Protein AF-A0A1M5U8W3-F1 (afdb_monomer)

Structure (mmCIF, N/CA/C/O backbone):
data_AF-A0A1M5U8W3-F1
#
_entry.id   AF-A0A1M5U8W3-F1
#
loop_
_atom_site.group_PDB
_atom_site.id
_atom_site.type_symbol
_atom_site.label_atom_id
_atom_site.label_alt_id
_atom_site.label_comp_id
_atom_site.label_asym_id
_atom_site.label_entity_id
_atom_site.label_seq_id
_atom_site.pdbx_PDB_ins_code
_atom_site.Cartn_x
_atom_site.Cartn_y
_atom_site.Cartn_z
_atom_site.occupancy
_atom_site.B_iso_or_equiv
_atom_site.auth_seq_id
_atom_site.auth_comp_id
_atom_site.auth_asym_id
_atom_site.auth_atom_id
_atom_site.pdbx_PDB_model_num
ATOM 1 N N . MET A 1 1 ? -16.598 16.254 15.639 1.00 53.97 1 MET A N 1
ATOM 2 C CA . MET A 1 1 ? -17.289 15.218 16.440 1.00 53.97 1 MET A CA 1
ATOM 3 C C . MET A 1 1 ? -18.151 14.390 15.490 1.00 53.97 1 MET A C 1
ATOM 5 O O . MET A 1 1 ? -18.946 14.985 14.773 1.00 53.97 1 MET A O 1
ATOM 9 N N . ARG A 1 2 ? -17.931 13.072 15.368 1.00 67.44 2 ARG A N 1
ATOM 10 C CA . ARG A 1 2 ? -18.708 12.193 14.465 1.00 67.44 2 ARG A CA 1
ATOM 11 C C . ARG A 1 2 ? -19.734 11.399 15.278 1.00 67.44 2 ARG A C 1
ATOM 13 O O . ARG A 1 2 ? -19.365 10.734 16.239 1.00 67.44 2 ARG A O 1
ATOM 20 N N . TYR A 1 3 ? -21.004 11.487 14.891 1.00 76.38 3 TYR A N 1
ATOM 21 C CA . TYR A 1 3 ? -22.126 10.865 15.601 1.00 76.38 3 TYR A CA 1
ATOM 22 C C . TYR A 1 3 ? -22.211 9.341 15.372 1.00 76.38 3 TYR A C 1
ATOM 24 O O . TYR A 1 3 ? -21.777 8.867 14.314 1.00 76.38 3 TYR A O 1
ATOM 32 N N . PRO A 1 4 ? -22.761 8.565 16.334 1.00 77.38 4 PRO A N 1
ATOM 33 C CA . PRO A 1 4 ? -23.099 7.153 16.141 1.00 77.38 4 PRO A CA 1
ATOM 34 C C . PRO A 1 4 ? -24.079 6.987 14.964 1.00 77.38 4 PRO A C 1
ATOM 36 O O . PRO A 1 4 ? -24.961 7.820 14.779 1.00 77.38 4 PRO A O 1
ATOM 39 N N . LYS A 1 5 ? -23.914 5.939 14.141 1.00 80.44 5 LYS A N 1
ATOM 40 C CA . LYS A 1 5 ? -24.724 5.740 12.918 1.00 80.44 5 LYS A CA 1
ATOM 41 C C . LYS A 1 5 ? -25.376 4.364 12.837 1.00 80.44 5 LYS A C 1
ATOM 43 O O . LYS A 1 5 ? -26.337 4.202 12.099 1.00 80.44 5 LYS A O 1
ATOM 48 N N . THR A 1 6 ? -24.853 3.372 13.554 1.00 82.50 6 THR A N 1
ATOM 49 C CA . THR A 1 6 ? -25.438 2.025 13.620 1.00 82.50 6 THR A CA 1
ATOM 50 C C . THR A 1 6 ? -26.192 1.835 14.932 1.00 82.50 6 THR A C 1
ATOM 52 O O . THR A 1 6 ? -25.829 2.437 15.941 1.00 82.50 6 THR A O 1
ATOM 55 N N . ALA A 1 7 ? -27.208 0.967 14.939 1.00 82.25 7 ALA A N 1
ATOM 56 C CA . ALA A 1 7 ? -28.013 0.687 16.133 1.00 82.25 7 ALA A CA 1
ATOM 57 C C . ALA A 1 7 ? -27.154 0.265 17.338 1.00 82.25 7 ALA A C 1
ATOM 59 O O . ALA A 1 7 ? -27.363 0.754 18.444 1.00 82.25 7 ALA A O 1
ATOM 60 N N . LYS A 1 8 ? -26.122 -0.558 17.100 1.00 81.88 8 LYS A N 1
ATOM 61 C CA . LYS A 1 8 ? -25.162 -0.974 18.130 1.00 81.88 8 LYS A CA 1
ATOM 62 C C . LYS A 1 8 ? -24.407 0.214 18.735 1.00 81.88 8 LYS A C 1
ATOM 64 O O . LYS A 1 8 ? -24.326 0.330 19.946 1.00 81.88 8 LYS A O 1
ATOM 69 N N . GLU A 1 9 ? -23.899 1.123 17.906 1.00 80.25 9 GLU A N 1
ATOM 70 C CA . GLU A 1 9 ? -23.171 2.307 18.386 1.00 80.25 9 GLU A CA 1
ATOM 71 C C . GLU A 1 9 ? -24.071 3.315 19.093 1.00 80.25 9 GLU A C 1
ATOM 73 O O . GLU A 1 9 ? -23.616 4.007 19.997 1.00 80.25 9 GLU A O 1
ATOM 78 N N . ILE A 1 10 ? -25.328 3.432 18.659 1.00 84.44 10 ILE A N 1
ATOM 79 C CA . ILE A 1 10 ? -26.322 4.269 19.331 1.00 84.44 10 ILE A CA 1
ATOM 80 C C . ILE A 1 10 ? -26.594 3.695 20.724 1.00 84.44 10 ILE A C 1
ATOM 82 O O . ILE A 1 10 ? -26.553 4.446 21.694 1.00 84.44 10 ILE A O 1
ATOM 86 N N . MET A 1 11 ? -26.781 2.375 20.837 1.00 84.62 11 MET A N 1
ATOM 87 C CA . MET A 1 11 ? -26.940 1.691 22.123 1.00 84.62 11 MET A CA 1
ATOM 88 C C . MET A 1 11 ? -25.702 1.836 23.018 1.00 84.62 11 MET A C 1
ATOM 90 O O . MET A 1 11 ? -25.841 2.247 24.164 1.00 84.62 11 MET A O 1
ATOM 94 N N . ASP A 1 12 ? -24.494 1.574 22.510 1.00 82.19 12 ASP A N 1
ATOM 95 C CA . ASP A 1 12 ? -23.244 1.730 23.274 1.00 82.19 12 ASP A CA 1
ATOM 96 C C . ASP A 1 12 ? -23.048 3.177 23.771 1.00 82.19 12 ASP A C 1
ATOM 98 O O . ASP A 1 12 ? -22.602 3.405 24.899 1.00 82.19 12 ASP A O 1
ATOM 102 N N . PHE A 1 13 ? -23.416 4.171 22.957 1.00 84.94 13 PHE A N 1
ATOM 103 C CA . PHE A 1 13 ? -23.359 5.577 23.350 1.00 84.94 13 PHE A CA 1
ATOM 104 C C . PHE A 1 13 ? -24.408 5.921 24.416 1.00 84.94 13 PHE A C 1
ATOM 106 O O . PHE A 1 13 ? -24.079 6.588 25.393 1.00 84.94 13 PHE A O 1
ATOM 113 N N . GLN A 1 14 ? -25.645 5.437 24.268 1.00 84.31 14 GLN A N 1
ATOM 114 C CA . GLN A 1 14 ? -26.728 5.659 25.233 1.00 84.31 14 GLN A CA 1
ATOM 115 C C . GLN A 1 14 ? -26.471 4.973 26.581 1.00 84.31 14 GLN A C 1
ATOM 117 O O . GLN A 1 14 ? -26.782 5.543 27.622 1.00 84.31 14 GLN A O 1
ATOM 122 N N . LEU A 1 15 ? -25.898 3.768 26.570 1.00 85.06 15 LEU A N 1
ATOM 123 C CA . LEU A 1 15 ? -25.686 2.955 27.771 1.00 85.06 15 LEU A CA 1
ATOM 124 C C . LEU A 1 15 ? -24.383 3.288 28.501 1.00 85.06 15 LEU A C 1
ATOM 126 O O . LEU A 1 15 ? -24.309 3.168 29.722 1.00 85.06 15 LEU A O 1
ATOM 130 N N . HIS A 1 16 ? -23.336 3.671 27.767 1.00 83.19 16 HIS A N 1
ATOM 131 C CA . HIS A 1 16 ? -21.987 3.790 28.324 1.00 83.19 16 HIS A CA 1
ATOM 132 C C . HIS A 1 16 ? -21.306 5.132 28.035 1.00 83.19 16 HIS A C 1
ATOM 134 O O . HIS A 1 16 ? -20.160 5.322 28.443 1.00 83.19 16 HIS A O 1
ATOM 140 N N . GLY A 1 17 ? -21.949 6.049 27.301 1.00 80.69 17 GLY A N 1
ATOM 141 C CA . GLY A 1 17 ? -21.340 7.312 26.868 1.00 80.69 17 GLY A CA 1
ATOM 142 C C . GLY A 1 17 ? -20.146 7.127 25.923 1.00 80.69 17 GLY A C 1
ATOM 143 O O . GLY A 1 17 ? -19.378 8.062 25.697 1.00 80.69 17 GLY A O 1
ATOM 144 N N . ARG A 1 18 ? -19.941 5.916 25.383 1.00 78.38 18 ARG A N 1
ATOM 145 C CA . ARG A 1 18 ? -18.771 5.580 24.565 1.00 78.38 18 ARG A CA 1
ATOM 146 C C . ARG A 1 18 ? -19.011 5.960 23.113 1.00 78.38 18 ARG A C 1
ATOM 148 O O . ARG A 1 18 ? -19.972 5.519 22.490 1.00 78.38 18 ARG A O 1
ATOM 155 N N . LEU A 1 19 ? -18.102 6.758 22.562 1.00 78.56 19 LEU A N 1
ATOM 156 C CA . LEU A 1 19 ? -18.081 7.057 21.135 1.00 78.56 19 LEU A CA 1
ATOM 157 C C . LEU A 1 19 ? -17.391 5.925 20.352 1.00 78.56 19 LEU A C 1
ATOM 159 O O . LEU A 1 19 ? -16.496 5.267 20.890 1.00 78.56 19 LEU A O 1
ATOM 163 N N . PRO A 1 20 ? -17.771 5.708 19.078 1.00 75.00 20 PRO A N 1
ATOM 164 C CA . PRO A 1 20 ? -17.116 4.731 18.218 1.00 75.00 20 PRO A CA 1
ATOM 165 C C . PRO A 1 20 ? -15.616 5.009 18.134 1.00 75.00 20 PRO A C 1
ATOM 167 O O . PRO A 1 20 ? -15.203 6.144 17.881 1.00 75.00 20 PRO A O 1
ATOM 170 N N . LYS A 1 21 ? -14.799 3.967 18.300 1.00 77.62 21 LYS A N 1
ATOM 171 C CA . LYS A 1 21 ? -13.350 4.096 18.148 1.00 77.62 21 LYS A CA 1
ATOM 172 C C . LYS A 1 21 ? -13.026 4.156 16.660 1.00 77.62 21 LYS A C 1
ATOM 174 O O . LYS A 1 21 ? -13.319 3.216 15.920 1.00 77.62 21 LYS A O 1
ATOM 179 N N . GLU A 1 22 ? -12.423 5.255 16.227 1.00 78.31 22 GLU A N 1
ATOM 180 C CA . GLU A 1 22 ? -11.811 5.349 14.906 1.00 78.31 22 GLU A CA 1
ATOM 181 C C . GLU A 1 22 ? -10.329 4.988 15.026 1.00 78.31 22 GLU A C 1
ATOM 183 O O . GLU A 1 22 ? -9.645 5.373 15.975 1.00 78.31 22 GLU A O 1
ATOM 188 N N . SER A 1 23 ? -9.825 4.181 14.103 1.00 78.62 23 SER A N 1
ATOM 189 C CA . SER A 1 23 ? -8.406 3.836 14.033 1.00 78.62 23 SER A CA 1
ATOM 190 C C . SER A 1 23 ? -7.931 3.940 12.588 1.00 78.62 23 SER A C 1
ATOM 192 O O . SER A 1 23 ? -8.724 3.709 11.667 1.00 78.62 23 SER A O 1
ATOM 194 N N . PRO A 1 24 ? -6.668 4.335 12.361 1.00 77.12 24 PRO A N 1
ATOM 195 C CA . PRO A 1 24 ? -6.119 4.348 11.019 1.00 77.12 24 PRO A CA 1
ATOM 196 C C . PRO A 1 24 ? -6.152 2.936 10.434 1.00 77.12 24 PRO A C 1
ATOM 198 O O . PRO A 1 24 ? -6.008 1.936 11.139 1.00 77.12 24 PRO A O 1
ATOM 201 N N . THR A 1 25 ? -6.368 2.864 9.127 1.00 81.31 25 THR A N 1
ATOM 202 C CA . THR A 1 25 ? -6.302 1.616 8.369 1.00 81.31 25 THR A CA 1
ATOM 203 C C . THR A 1 25 ? -4.904 0.999 8.502 1.00 81.31 25 THR A C 1
ATOM 205 O O . THR A 1 25 ? -3.927 1.733 8.322 1.00 81.31 25 THR A O 1
ATOM 208 N N . PRO A 1 26 ? -4.782 -0.315 8.784 1.00 80.81 26 PRO A N 1
ATOM 209 C CA . PRO A 1 26 ? -3.487 -0.977 8.914 1.00 80.81 26 PRO A CA 1
ATOM 210 C C . PRO A 1 26 ? -2.608 -0.750 7.685 1.00 80.81 26 PRO A C 1
ATOM 212 O O . PRO A 1 26 ? -3.070 -0.867 6.545 1.00 80.81 26 PRO A O 1
ATOM 215 N N . GLU A 1 27 ? -1.347 -0.405 7.918 1.00 83.00 27 GLU A N 1
ATOM 216 C CA . GLU A 1 27 ? -0.386 -0.188 6.845 1.00 83.00 27 GLU A CA 1
ATOM 217 C C . GLU A 1 27 ? 0.073 -1.528 6.255 1.00 83.00 27 GLU A C 1
ATOM 219 O O . GLU A 1 27 ? 0.269 -2.508 6.973 1.00 83.00 27 GLU A O 1
ATOM 224 N N . THR A 1 28 ? 0.221 -1.578 4.930 1.00 89.31 28 THR A N 1
ATOM 225 C CA . THR A 1 28 ? 0.774 -2.735 4.214 1.00 89.31 28 THR A CA 1
ATOM 226 C C . THR A 1 28 ? 2.035 -2.305 3.465 1.00 89.31 28 THR A C 1
ATOM 228 O O . THR A 1 28 ? 2.116 -1.143 3.055 1.00 89.31 28 THR A O 1
ATOM 231 N N . PRO A 1 29 ? 3.006 -3.204 3.218 1.00 89.69 29 PRO A N 1
ATOM 232 C CA . PRO A 1 29 ? 4.224 -2.847 2.486 1.00 89.69 29 PRO A CA 1
ATOM 233 C C . PRO A 1 29 ? 3.933 -2.279 1.090 1.00 89.69 29 PRO A C 1
ATOM 235 O O . PRO A 1 29 ? 4.562 -1.314 0.659 1.00 89.69 29 PRO A O 1
ATOM 238 N N . LEU A 1 30 ? 2.925 -2.832 0.405 1.00 91.75 30 LEU A N 1
ATOM 239 C CA . LEU A 1 30 ? 2.461 -2.319 -0.883 1.00 91.75 30 LEU A CA 1
ATOM 240 C C . LEU A 1 30 ? 1.859 -0.915 -0.752 1.00 91.75 30 LEU A C 1
ATOM 242 O O . LEU A 1 30 ? 2.169 -0.039 -1.555 1.00 91.75 30 LEU A O 1
ATOM 246 N N . ARG A 1 31 ? 1.025 -0.672 0.267 1.00 91.62 31 ARG A N 1
ATOM 247 C CA . ARG A 1 31 ? 0.451 0.655 0.514 1.00 91.62 31 ARG A CA 1
ATOM 248 C C . ARG A 1 31 ? 1.537 1.685 0.804 1.00 91.62 31 ARG A C 1
ATOM 250 O O . ARG A 1 31 ? 1.453 2.781 0.260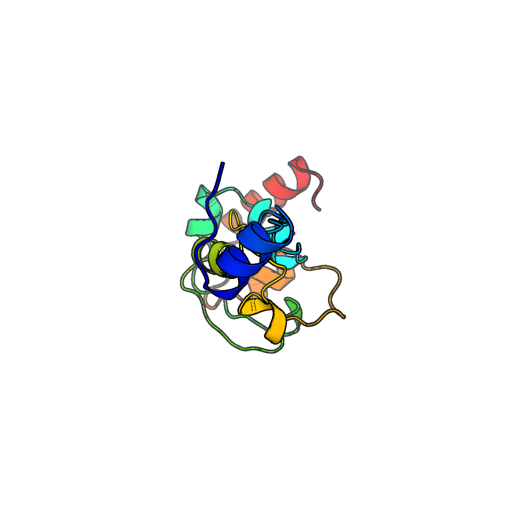 1.00 91.62 31 ARG A O 1
ATOM 257 N N . ALA A 1 32 ? 2.527 1.343 1.625 1.00 91.19 32 ALA A N 1
ATOM 258 C CA . ALA A 1 32 ? 3.641 2.228 1.948 1.00 91.19 32 ALA A CA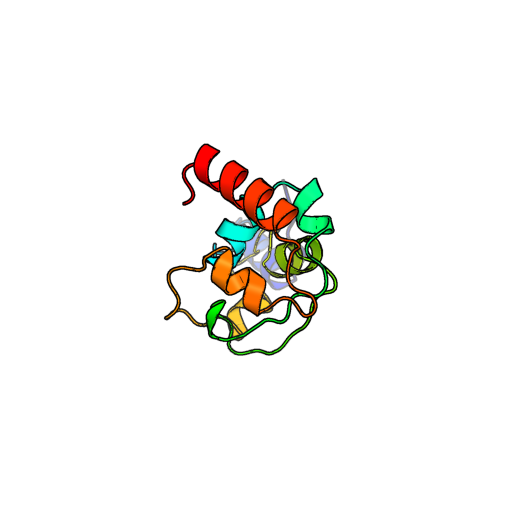 1
ATOM 259 C C . ALA A 1 32 ? 4.418 2.622 0.679 1.00 91.19 32 ALA A C 1
ATOM 261 O O . ALA A 1 32 ? 4.647 3.806 0.434 1.00 91.19 32 ALA A O 1
ATOM 262 N N . LEU A 1 33 ? 4.719 1.645 -0.188 1.00 91.81 33 LEU A N 1
ATOM 263 C CA . LEU A 1 33 ? 5.381 1.891 -1.472 1.00 91.81 33 LEU A CA 1
ATOM 264 C C . LEU A 1 33 ? 4.547 2.812 -2.373 1.00 91.81 33 LEU A C 1
ATOM 266 O O . LEU A 1 33 ? 5.057 3.806 -2.883 1.00 91.81 33 LEU A O 1
ATOM 270 N N . LEU A 1 34 ? 3.259 2.510 -2.558 1.00 92.00 34 LEU A N 1
ATOM 271 C CA . LEU A 1 34 ? 2.371 3.315 -3.403 1.00 92.00 34 LEU A CA 1
ATOM 272 C C . LEU A 1 34 ? 2.169 4.729 -2.838 1.00 92.00 34 LEU A C 1
ATOM 274 O O . LEU A 1 34 ? 2.081 5.686 -3.606 1.00 92.00 34 LEU A O 1
ATOM 278 N N . ALA A 1 35 ? 2.132 4.879 -1.511 1.00 91.12 35 ALA A N 1
ATOM 279 C CA . ALA A 1 35 ? 2.026 6.171 -0.843 1.00 91.12 35 ALA A CA 1
ATOM 280 C C . ALA A 1 35 ? 3.283 7.039 -1.035 1.00 91.12 35 ALA A C 1
ATOM 282 O O . ALA A 1 35 ? 3.145 8.252 -1.192 1.00 91.12 35 ALA A O 1
ATOM 283 N N . ALA A 1 36 ? 4.475 6.439 -1.093 1.00 91.19 36 ALA A N 1
ATOM 284 C CA . ALA A 1 36 ? 5.729 7.147 -1.368 1.00 91.19 36 ALA A CA 1
ATOM 285 C C . ALA A 1 36 ? 5.838 7.640 -2.829 1.00 91.19 36 ALA A C 1
ATOM 287 O O . ALA A 1 36 ? 6.456 8.666 -3.119 1.00 91.19 36 ALA A O 1
ATOM 288 N N . ILE A 1 37 ? 5.192 6.953 -3.777 1.00 90.88 37 ILE A N 1
ATOM 289 C CA . ILE A 1 37 ? 5.134 7.400 -5.177 1.00 90.88 37 ILE A CA 1
ATOM 290 C C . ILE A 1 37 ? 4.293 8.681 -5.268 1.00 90.88 37 ILE A C 1
ATOM 292 O O . ILE A 1 37 ? 3.205 8.763 -4.691 1.00 90.88 37 ILE A O 1
ATOM 296 N N . TYR A 1 38 ? 4.763 9.680 -6.021 1.00 88.69 38 TYR A N 1
ATOM 297 C CA . TYR A 1 38 ? 4.024 10.930 -6.200 1.00 88.69 38 T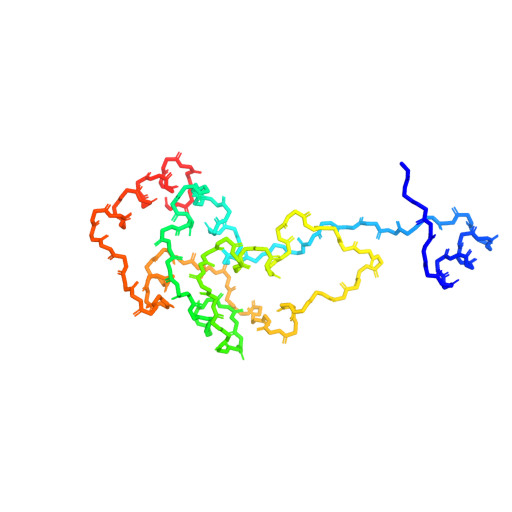YR A CA 1
ATOM 298 C C . TYR A 1 38 ? 2.673 10.701 -6.901 1.00 88.69 38 TYR A C 1
ATOM 300 O O . TYR A 1 38 ? 2.599 9.898 -7.833 1.00 88.69 38 TYR A O 1
ATOM 308 N N . PRO A 1 39 ? 1.609 11.454 -6.552 1.00 87.25 39 PRO A N 1
ATOM 309 C CA . PRO A 1 39 ? 0.277 11.277 -7.147 1.00 87.25 39 PRO A CA 1
ATOM 310 C C . PRO A 1 39 ? 0.256 11.332 -8.684 1.00 87.25 39 PRO A C 1
ATOM 312 O O . PRO A 1 39 ? -0.474 10.583 -9.336 1.00 87.25 39 PRO A O 1
ATOM 315 N N . ARG A 1 40 ? 1.102 12.191 -9.271 1.00 86.31 40 ARG A N 1
ATOM 316 C CA . ARG A 1 40 ? 1.266 12.305 -10.728 1.00 86.31 40 ARG A CA 1
ATOM 317 C C . ARG A 1 40 ? 1.769 11.002 -11.349 1.00 86.31 40 ARG A C 1
ATOM 319 O O . ARG A 1 40 ? 1.278 10.610 -12.403 1.00 86.31 40 ARG A O 1
ATOM 326 N N . ASP A 1 41 ? 2.716 10.337 -10.697 1.00 87.56 41 ASP A N 1
ATOM 327 C CA . ASP A 1 41 ? 3.312 9.103 -11.201 1.00 87.56 41 ASP A CA 1
ATOM 328 C C . ASP A 1 41 ? 2.420 7.892 -10.929 1.00 87.56 41 ASP A C 1
ATOM 330 O O . ASP A 1 41 ? 2.328 7.015 -11.781 1.00 87.56 41 ASP A O 1
ATOM 334 N N . ARG A 1 42 ? 1.649 7.880 -9.830 1.00 89.19 42 ARG A N 1
ATOM 335 C CA . ARG A 1 42 ? 0.640 6.830 -9.573 1.00 89.19 42 ARG A CA 1
ATOM 336 C C . ARG A 1 42 ? -0.363 6.694 -10.716 1.00 89.19 42 ARG A C 1
ATOM 338 O O . ARG A 1 42 ? -0.715 5.588 -11.103 1.00 89.19 42 ARG A O 1
ATOM 345 N N . SER A 1 43 ? -0.793 7.816 -11.288 1.00 85.06 43 SER A N 1
ATOM 346 C CA . SER A 1 43 ? -1.745 7.813 -12.407 1.00 85.06 43 SER A CA 1
ATOM 347 C C . SER A 1 43 ? -1.148 7.234 -13.696 1.00 85.06 43 SER A C 1
ATOM 349 O O . SER A 1 43 ? -1.889 6.799 -14.57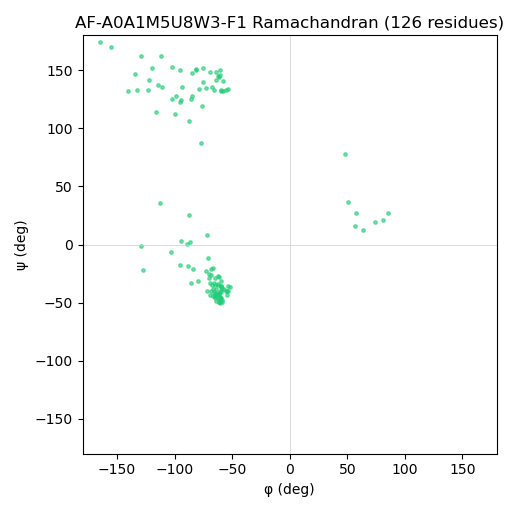0 1.00 85.06 43 SER A O 1
ATOM 351 N N . ARG A 1 44 ? 0.188 7.218 -13.819 1.00 85.25 44 ARG A N 1
ATOM 352 C CA . ARG A 1 44 ? 0.914 6.623 -14.953 1.00 85.25 44 ARG A CA 1
ATOM 353 C C . ARG A 1 44 ? 1.117 5.119 -14.798 1.00 85.25 44 ARG A C 1
ATOM 355 O O . ARG A 1 44 ? 1.348 4.438 -15.792 1.00 85.25 44 ARG A O 1
ATOM 362 N N . LEU A 1 45 ? 1.035 4.605 -13.570 1.00 86.62 45 LEU A N 1
ATOM 363 C CA . LEU A 1 45 ? 1.094 3.175 -13.293 1.00 86.62 45 LEU A CA 1
ATOM 364 C C . LEU A 1 45 ? -0.253 2.550 -13.635 1.00 86.62 45 LEU A C 1
ATOM 366 O O . LEU A 1 45 ? -1.142 2.492 -12.786 1.00 86.62 45 LEU A O 1
ATOM 370 N N . GLY A 1 46 ? -0.404 2.153 -14.896 1.00 85.25 46 GLY A N 1
ATOM 371 C CA . GLY A 1 46 ? -1.623 1.553 -15.420 1.00 85.25 46 GLY A CA 1
ATOM 372 C C . GLY A 1 46 ? -1.694 0.047 -15.179 1.00 85.25 46 GLY A C 1
ATOM 373 O O . GLY A 1 46 ? -0.673 -0.633 -15.214 1.00 85.25 46 GLY A O 1
ATOM 374 N N . ALA A 1 47 ? -2.913 -0.453 -14.988 1.00 88.31 47 ALA A N 1
ATOM 375 C CA . ALA A 1 47 ? -3.271 -1.867 -14.922 1.00 88.31 47 ALA A CA 1
ATOM 376 C C . ALA A 1 47 ? -2.354 -2.691 -13.994 1.00 88.31 47 ALA A C 1
ATOM 378 O O . ALA A 1 47 ? -1.461 -3.404 -14.451 1.00 88.31 47 ALA A O 1
ATOM 379 N N . ILE A 1 48 ? -2.575 -2.595 -12.679 1.00 91.94 48 ILE A N 1
ATOM 380 C CA . ILE A 1 48 ? -1.843 -3.382 -11.673 1.00 91.94 48 ILE A CA 1
ATOM 381 C C . ILE A 1 48 ? -2.650 -4.624 -11.331 1.00 91.94 48 ILE A C 1
ATOM 383 O O . ILE A 1 48 ? -3.783 -4.522 -10.858 1.00 91.94 48 ILE A O 1
ATOM 387 N N . GLN A 1 49 ? -2.041 -5.789 -11.510 1.00 93.44 49 GLN A N 1
ATOM 388 C CA . GLN A 1 49 ? -2.581 -7.059 -11.059 1.00 93.44 49 GLN A CA 1
ATOM 389 C 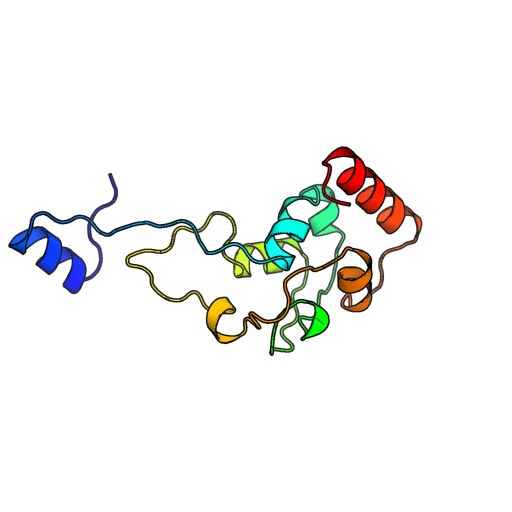C . GLN A 1 49 ? -2.012 -7.399 -9.679 1.00 93.44 49 GLN A C 1
ATOM 391 O O . GLN A 1 49 ? -0.805 -7.457 -9.487 1.00 93.44 49 GLN A O 1
ATOM 396 N N . LEU A 1 50 ? -2.873 -7.636 -8.692 1.00 91.88 50 LEU A N 1
ATOM 397 C CA . LEU A 1 50 ? -2.435 -8.150 -7.400 1.00 91.88 50 LEU A CA 1
ATOM 398 C C . LEU A 1 50 ? -1.948 -9.594 -7.525 1.00 91.88 50 LEU A C 1
ATOM 400 O O . LEU A 1 50 ? -2.440 -10.383 -8.336 1.00 91.88 50 LEU A O 1
ATOM 404 N N . GLY A 1 51 ? -0.987 -9.935 -6.675 1.00 91.00 51 GLY A N 1
ATOM 405 C CA . GLY A 1 51 ? -0.472 -11.285 -6.580 1.00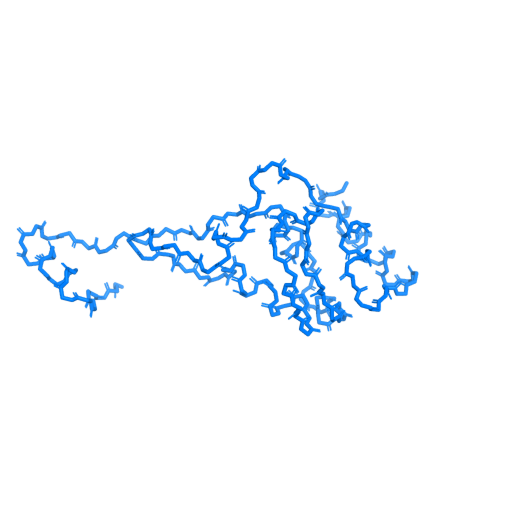 91.00 51 GLY A CA 1
ATOM 406 C C . GLY A 1 51 ? 0.335 -11.520 -5.305 1.00 91.00 51 GLY A C 1
ATOM 407 O O . GLY A 1 51 ? 0.604 -10.574 -4.553 1.00 91.00 51 GLY A O 1
ATOM 408 N N . PRO A 1 52 ? 0.759 -12.7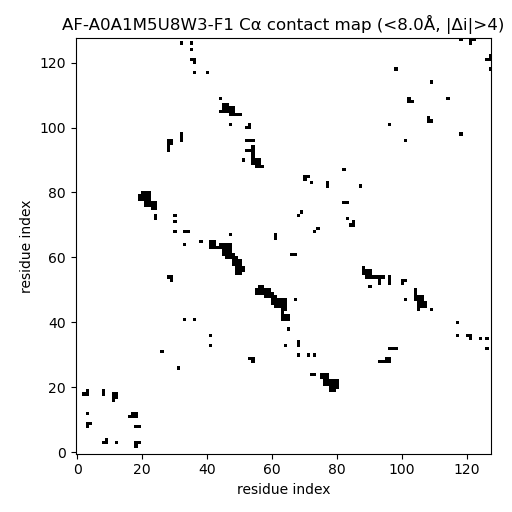76 -5.072 1.00 90.06 52 PRO A N 1
ATOM 409 C CA . PRO A 1 52 ? 1.418 -13.175 -3.831 1.00 90.06 52 PRO A CA 1
ATOM 410 C C . PRO A 1 52 ? 2.715 -12.414 -3.559 1.00 90.06 52 PRO A C 1
ATOM 412 O O . PRO A 1 52 ? 2.979 -12.057 -2.419 1.00 90.06 52 PRO A O 1
ATOM 415 N N . GLU A 1 53 ? 3.493 -12.075 -4.593 1.00 89.75 53 GLU A N 1
ATOM 416 C CA . GLU A 1 53 ? 4.721 -11.280 -4.424 1.00 89.75 53 GLU A CA 1
ATOM 417 C C . GLU A 1 53 ? 4.439 -9.874 -3.865 1.00 89.75 53 GLU A C 1
ATOM 419 O O . GLU A 1 53 ? 5.284 -9.298 -3.188 1.00 89.75 53 GLU A O 1
ATOM 424 N N . LEU A 1 54 ? 3.247 -9.320 -4.106 1.00 90.81 54 LEU A N 1
ATOM 425 C CA . LEU A 1 54 ? 2.835 -8.027 -3.556 1.00 90.81 54 LEU A CA 1
ATOM 426 C C . LEU A 1 54 ? 2.197 -8.143 -2.160 1.00 90.81 54 LEU A C 1
ATOM 428 O O . LEU A 1 54 ? 1.767 -7.129 -1.608 1.00 90.81 54 LEU A O 1
ATOM 432 N N . GLY A 1 55 ? 2.130 -9.351 -1.590 1.00 91.19 55 GLY A N 1
ATOM 433 C CA . GLY A 1 55 ? 1.519 -9.619 -0.287 1.00 91.19 55 GLY A CA 1
ATOM 434 C C . GLY A 1 55 ? 0.010 -9.841 -0.333 1.00 91.19 55 GLY A C 1
ATOM 435 O O . GLY A 1 55 ? -0.667 -9.563 0.656 1.00 91.19 55 GLY A O 1
ATOM 436 N N . PHE A 1 56 ? -0.530 -10.311 -1.464 1.00 92.31 56 PHE A N 1
ATOM 437 C CA . PHE A 1 56 ? -1.963 -10.578 -1.615 1.00 92.31 56 PHE A CA 1
ATOM 438 C C . PHE A 1 56 ? -2.243 -11.946 -2.243 1.00 92.31 56 PHE A C 1
ATOM 440 O O . PHE A 1 56 ? -1.714 -12.294 -3.294 1.00 92.31 56 PHE A O 1
ATOM 447 N N . ASN A 1 57 ? -3.165 -12.694 -1.642 1.00 90.69 57 ASN A N 1
ATOM 448 C CA . ASN A 1 57 ? -3.623 -14.008 -2.100 1.00 90.69 57 ASN A CA 1
ATOM 449 C C . ASN A 1 57 ? -4.781 -13.923 -3.113 1.00 90.69 57 ASN A C 1
ATOM 451 O O . ASN A 1 57 ? -5.585 -14.844 -3.238 1.00 90.69 57 ASN A O 1
ATOM 455 N N . CYS A 1 58 ? -4.897 -12.809 -3.837 1.00 89.75 58 CYS A N 1
ATOM 456 C CA . CYS A 1 58 ? -5.917 -12.592 -4.858 1.00 89.75 58 CYS A CA 1
ATOM 457 C C . CYS A 1 58 ? -5.287 -12.107 -6.168 1.00 89.75 58 CYS A C 1
ATOM 459 O O . CYS A 1 58 ? -4.152 -11.640 -6.184 1.00 89.75 58 CYS A O 1
ATOM 461 N N . ARG A 1 59 ? -6.039 -12.220 -7.268 1.00 89.69 59 ARG A N 1
ATOM 462 C CA . ARG A 1 59 ? -5.639 -11.765 -8.612 1.00 89.69 59 ARG A CA 1
ATOM 463 C C . ARG A 1 59 ? -6.494 -10.593 -9.101 1.00 89.69 59 ARG A C 1
ATOM 465 O O . ARG A 1 59 ? -6.854 -10.534 -10.272 1.00 89.69 59 ARG A O 1
ATOM 472 N N . LEU A 1 60 ? -6.887 -9.703 -8.189 1.00 91.31 60 LEU A N 1
ATOM 473 C CA . LEU A 1 60 ? -7.653 -8.506 -8.546 1.00 91.31 60 LEU A CA 1
ATOM 474 C C . LEU A 1 60 ? -6.809 -7.592 -9.438 1.00 91.31 60 LEU A C 1
ATOM 476 O O . LEU A 1 60 ? -5.611 -7.448 -9.208 1.00 91.31 60 LEU A O 1
ATOM 480 N N . VAL A 1 61 ? -7.439 -6.966 -10.427 1.00 92.19 61 VAL A N 1
ATOM 481 C CA . VAL A 1 61 ? -6.792 -6.011 -11.331 1.00 92.19 61 VAL A CA 1
ATOM 482 C C . VAL A 1 61 ? -7.395 -4.633 -11.094 1.00 92.19 61 VAL A C 1
ATOM 484 O O . VAL A 1 61 ? -8.608 -4.506 -10.935 1.00 92.19 61 VAL A O 1
ATOM 487 N N . PHE A 1 62 ? -6.544 -3.614 -11.061 1.00 92.69 62 PHE A N 1
ATOM 488 C CA . PHE A 1 62 ? -6.928 -2.215 -10.889 1.00 92.69 62 PHE A CA 1
ATOM 489 C C . PHE A 1 62 ? -6.421 -1.401 -12.067 1.00 92.69 62 PHE A C 1
ATOM 491 O O . PHE A 1 62 ? -5.289 -1.609 -12.500 1.00 92.69 62 PHE A O 1
ATOM 498 N N . ASP A 1 63 ? -7.201 -0.430 -12.541 1.00 90.62 63 ASP A N 1
ATOM 499 C CA . ASP A 1 63 ? -6.828 0.365 -13.715 1.00 90.62 63 ASP A CA 1
ATOM 500 C C . ASP A 1 63 ? -5.580 1.211 -13.463 1.00 90.62 63 ASP A C 1
ATOM 502 O O . ASP A 1 63 ? -4.837 1.507 -14.399 1.00 90.62 63 ASP A O 1
ATOM 506 N N . ASN A 1 64 ? -5.335 1.616 -12.211 1.00 91.00 64 ASN A N 1
ATOM 507 C CA . ASN A 1 64 ? -4.127 2.338 -11.830 1.00 91.00 64 ASN A CA 1
ATOM 508 C C . ASN A 1 64 ? -3.748 2.195 -10.343 1.00 91.00 64 ASN A C 1
ATOM 510 O O . ASN A 1 64 ? -4.533 1.729 -9.510 1.00 91.00 64 ASN A O 1
ATOM 514 N N . ALA A 1 65 ? -2.541 2.659 -9.999 1.00 91.56 65 ALA A N 1
ATOM 515 C CA . ALA A 1 65 ? -2.027 2.665 -8.623 1.00 91.56 65 ALA A CA 1
ATOM 516 C C . ALA A 1 65 ? -2.876 3.472 -7.638 1.00 91.56 65 ALA A C 1
ATOM 518 O O . ALA A 1 65 ? -2.923 3.129 -6.460 1.00 91.56 65 ALA A O 1
ATOM 519 N N . GLU A 1 66 ? -3.537 4.537 -8.086 1.00 91.38 66 GLU A N 1
ATOM 520 C CA . GLU A 1 66 ? -4.354 5.382 -7.213 1.00 91.38 66 GLU A CA 1
ATOM 521 C C . GLU A 1 66 ? -5.648 4.661 -6.793 1.00 91.38 66 GLU A C 1
ATOM 523 O O . GLU A 1 66 ? -6.023 4.704 -5.621 1.00 91.38 66 GLU A O 1
ATOM 528 N N . GLN A 1 67 ? -6.297 3.925 -7.702 1.00 90.88 67 GLN A N 1
ATOM 529 C CA . GLN A 1 67 ? -7.437 3.061 -7.379 1.00 90.88 67 GLN A CA 1
ATOM 530 C C . GLN A 1 67 ? -7.038 1.953 -6.399 1.00 90.88 67 GLN A C 1
ATOM 532 O O . GLN A 1 67 ? -7.725 1.741 -5.398 1.00 90.88 67 GLN A O 1
ATOM 537 N N . LEU A 1 68 ? -5.904 1.292 -6.650 1.00 93.12 68 LEU A N 1
ATOM 538 C CA . LEU A 1 68 ? -5.369 0.275 -5.750 1.00 93.12 68 LEU A CA 1
ATOM 539 C C . LEU A 1 68 ? -5.070 0.860 -4.360 1.00 93.12 68 LEU A C 1
ATOM 541 O O . LEU A 1 68 ? -5.475 0.298 -3.346 1.00 93.12 68 LEU A O 1
ATOM 545 N N . LEU A 1 69 ? -4.421 2.024 -4.292 1.00 92.31 69 LEU A N 1
ATOM 546 C CA . LEU A 1 69 ? -4.100 2.699 -3.034 1.00 92.31 69 LEU A CA 1
ATOM 547 C C . LEU A 1 69 ? -5.363 3.059 -2.232 1.00 92.31 69 LEU A C 1
ATOM 549 O O . LEU A 1 69 ? -5.398 2.893 -1.010 1.00 92.31 69 LEU A O 1
ATOM 553 N N . ARG A 1 70 ? -6.425 3.505 -2.910 1.00 89.88 70 ARG A N 1
ATOM 554 C CA . ARG A 1 70 ? -7.732 3.754 -2.284 1.00 89.88 70 ARG A CA 1
ATOM 555 C C . ARG A 1 70 ? -8.364 2.473 -1.760 1.00 89.88 70 ARG A C 1
ATOM 557 O O . ARG A 1 70 ? -8.872 2.479 -0.641 1.00 89.88 70 ARG A O 1
ATOM 564 N N . TRP A 1 71 ? -8.302 1.385 -2.526 1.00 90.88 71 TRP A N 1
ATOM 565 C CA . TRP A 1 71 ? -8.792 0.072 -2.101 1.00 90.88 71 TRP A CA 1
ATOM 566 C C . TRP A 1 71 ? -8.040 -0.458 -0.869 1.00 90.88 71 TRP A C 1
ATOM 568 O O . TRP A 1 71 ? -8.661 -1.009 0.037 1.00 90.88 71 TRP A O 1
ATOM 578 N N . LEU A 1 72 ? -6.736 -0.173 -0.759 1.00 90.25 72 LEU A N 1
ATOM 579 C CA . LEU A 1 72 ? -5.903 -0.441 0.425 1.00 90.25 72 LEU A CA 1
ATOM 580 C C . LEU A 1 72 ? -6.203 0.474 1.630 1.00 90.25 72 LEU A C 1
ATOM 582 O O . LEU A 1 72 ? -5.476 0.463 2.624 1.00 90.25 72 LEU A O 1
ATOM 586 N N . GLY A 1 73 ? -7.260 1.285 1.567 1.00 87.56 73 GLY A N 1
ATOM 587 C CA . GLY A 1 73 ? -7.708 2.093 2.695 1.00 87.56 73 GLY A CA 1
ATOM 588 C C . GLY A 1 73 ? -6.923 3.389 2.899 1.00 87.56 73 GLY A C 1
ATOM 589 O O . GLY A 1 73 ? -6.941 3.932 4.006 1.00 87.56 73 GLY A O 1
ATOM 590 N N . HIS A 1 74 ? -6.228 3.903 1.880 1.00 84.31 74 HIS A N 1
ATOM 591 C CA . HIS A 1 74 ? -5.584 5.215 1.975 1.00 84.31 74 HIS A CA 1
ATOM 592 C C . HIS A 1 74 ? -6.619 6.315 2.258 1.00 84.31 74 HIS A C 1
ATOM 594 O O . HIS A 1 74 ? -7.667 6.366 1.616 1.00 84.31 74 HIS A O 1
ATOM 600 N N . ASN A 1 75 ? -6.328 7.176 3.239 1.00 80.31 75 ASN A N 1
ATOM 601 C CA . ASN A 1 75 ? -7.220 8.226 3.755 1.00 80.31 75 ASN A CA 1
ATOM 602 C C . ASN A 1 75 ? -8.586 7.739 4.275 1.00 80.31 75 ASN A C 1
ATOM 604 O O . ASN A 1 75 ? -9.495 8.545 4.469 1.00 80.31 75 ASN A O 1
ATOM 608 N N . GLN A 1 76 ? -8.738 6.438 4.530 1.00 82.12 76 GLN A N 1
ATOM 609 C CA . GLN A 1 76 ? -9.915 5.895 5.200 1.00 82.12 76 GLN A CA 1
ATOM 610 C C . GLN A 1 76 ? -9.636 5.748 6.700 1.00 82.12 76 GLN A C 1
ATOM 612 O O . GLN A 1 76 ? -8.498 5.526 7.116 1.00 82.12 76 GLN A O 1
ATOM 617 N N . THR A 1 77 ? -10.678 5.868 7.521 1.00 79.94 77 THR A N 1
ATOM 618 C CA . THR A 1 77 ? -10.628 5.501 8.940 1.00 79.94 77 THR A CA 1
ATOM 619 C C . THR A 1 77 ? -11.493 4.273 9.165 1.00 79.94 77 THR A C 1
ATOM 621 O O . THR A 1 77 ? -12.603 4.170 8.640 1.00 79.94 77 THR A O 1
ATOM 624 N N . VAL A 1 78 ? -10.973 3.315 9.928 1.00 81.31 78 VAL A N 1
ATOM 625 C CA . VAL A 1 78 ? -11.726 2.126 10.320 1.00 81.31 78 VAL A CA 1
ATOM 626 C C . VAL A 1 78 ? -12.529 2.464 11.558 1.00 81.31 78 VAL A C 1
ATOM 628 O O . VAL A 1 78 ? -11.983 2.939 12.554 1.00 81.31 78 VAL A O 1
ATOM 631 N N . ARG A 1 79 ? -13.829 2.190 11.510 1.00 77.94 79 ARG A N 1
ATOM 632 C CA . ARG A 1 79 ? -14.738 2.390 12.635 1.00 77.94 79 ARG A CA 1
ATOM 633 C C . ARG A 1 79 ? -14.955 1.072 13.360 1.00 77.94 79 ARG A C 1
ATOM 635 O O . ARG A 1 79 ? -15.278 0.075 12.720 1.00 77.94 79 ARG A O 1
ATOM 642 N N . ASN A 1 80 ? -14.759 1.064 14.677 1.00 74.62 80 ASN A N 1
ATOM 643 C CA . ASN A 1 80 ? -14.908 -0.121 15.529 1.00 74.62 80 ASN A CA 1
ATOM 644 C C . ASN A 1 80 ? -14.145 -1.352 15.014 1.00 74.62 80 ASN A C 1
ATOM 646 O O . ASN A 1 80 ? -14.619 -2.478 15.139 1.00 74.62 80 ASN A O 1
ATOM 650 N N . ASN A 1 81 ? -12.963 -1.130 14.433 1.00 71.50 81 ASN A N 1
ATOM 651 C CA . ASN A 1 81 ? -12.096 -2.193 13.924 1.00 71.50 81 ASN A CA 1
ATOM 652 C C . ASN A 1 81 ? -12.756 -3.103 12.864 1.00 71.50 81 ASN A C 1
ATOM 654 O O . ASN A 1 81 ? -12.392 -4.271 12.743 1.00 71.50 81 ASN A O 1
ATOM 658 N N . ALA A 1 82 ? -13.735 -2.585 12.113 1.00 78.75 82 ALA A N 1
ATOM 659 C CA . ALA A 1 82 ? -14.358 -3.320 11.019 1.00 78.75 82 ALA A CA 1
ATOM 660 C C . ALA A 1 82 ? -13.305 -3.752 9.972 1.00 78.75 82 ALA A C 1
ATOM 662 O O . ALA A 1 82 ? -12.496 -2.921 9.548 1.00 78.75 82 ALA A O 1
ATOM 663 N N . PRO A 1 83 ? -13.296 -5.024 9.536 1.00 76.56 83 PRO A N 1
ATOM 664 C CA . PRO A 1 83 ? -12.320 -5.490 8.563 1.00 76.56 83 PRO A CA 1
ATOM 665 C C . PRO A 1 83 ? -12.540 -4.790 7.220 1.00 76.56 83 PRO A C 1
ATOM 667 O O . PRO A 1 83 ? -13.661 -4.690 6.720 1.00 76.56 83 PRO A O 1
ATOM 670 N N . LEU A 1 84 ? -11.454 -4.297 6.632 1.00 83.25 84 LEU A N 1
ATOM 671 C CA . LEU A 1 84 ? -11.469 -3.747 5.278 1.00 83.25 84 LEU A CA 1
ATOM 672 C C . LEU A 1 84 ? -11.385 -4.890 4.272 1.00 83.25 84 LEU A C 1
ATOM 674 O O . LEU A 1 84 ? -10.733 -5.897 4.540 1.00 83.25 84 LEU A O 1
ATOM 678 N N . ALA A 1 85 ? -11.968 -4.702 3.087 1.00 79.88 85 ALA A N 1
ATOM 679 C CA . ALA A 1 85 ? -12.025 -5.735 2.051 1.00 79.88 85 ALA A CA 1
ATOM 680 C C . ALA A 1 85 ? -10.649 -6.348 1.722 1.00 79.88 85 ALA A C 1
ATOM 682 O O . ALA A 1 85 ? -10.543 -7.553 1.514 1.00 79.88 85 ALA A O 1
ATOM 683 N N . TYR A 1 86 ? -9.577 -5.548 1.730 1.00 86.06 86 TYR A N 1
ATOM 684 C CA . TYR A 1 86 ? -8.233 -6.045 1.428 1.00 86.06 86 TYR A CA 1
ATOM 685 C C . TYR A 1 86 ? -7.645 -6.966 2.503 1.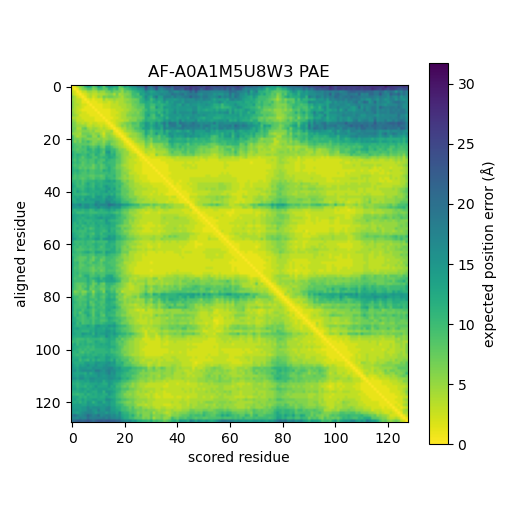00 86.06 86 TYR A C 1
ATOM 687 O O . TYR A 1 86 ? -6.787 -7.784 2.179 1.00 86.06 86 TYR A O 1
ATOM 695 N N . GLN A 1 87 ? -8.081 -6.861 3.764 1.00 85.88 87 GLN A N 1
ATOM 696 C CA . GLN A 1 87 ? -7.496 -7.628 4.871 1.00 85.88 87 GLN A CA 1
ATOM 697 C C . GLN A 1 87 ? -7.756 -9.127 4.715 1.00 85.88 87 GLN A C 1
ATOM 699 O O . GLN A 1 87 ? -6.888 -9.932 5.031 1.00 85.88 87 GLN A O 1
ATOM 704 N N . SER A 1 88 ? -8.904 -9.509 4.149 1.00 86.94 88 SER A N 1
ATOM 705 C CA . SER A 1 88 ? -9.222 -10.908 3.839 1.00 86.94 88 SER A CA 1
ATOM 706 C C . SER A 1 88 ? -8.328 -11.506 2.749 1.00 86.94 88 SER A C 1
ATOM 708 O O . SER A 1 88 ? -8.216 -12.723 2.647 1.00 86.94 88 SER A O 1
ATOM 710 N N . HIS A 1 89 ? -7.696 -10.662 1.931 1.00 86.62 89 HIS A N 1
ATOM 711 C CA . HIS A 1 89 ? -6.800 -11.079 0.854 1.00 86.62 89 HIS A CA 1
ATOM 712 C C . HIS A 1 89 ? -5.321 -10.896 1.200 1.00 86.62 89 HIS A C 1
ATOM 714 O O . HIS A 1 89 ? -4.473 -11.297 0.407 1.00 86.62 89 HIS A O 1
ATOM 720 N N . GLN A 1 90 ? -5.001 -10.276 2.334 1.00 88.44 90 GLN A N 1
ATOM 721 C CA . GLN A 1 90 ? -3.632 -9.954 2.710 1.00 88.44 90 GLN A CA 1
ATOM 722 C C . GLN A 1 90 ? -2.861 -11.217 3.116 1.00 88.44 90 GLN A C 1
ATOM 724 O O . GLN A 1 90 ? -3.344 -12.032 3.901 1.00 88.44 90 GLN A O 1
ATOM 729 N N . ASP A 1 91 ? -1.633 -11.342 2.619 1.00 89.00 91 ASP A N 1
ATOM 730 C CA . ASP A 1 91 ? -0.648 -12.301 3.108 1.00 89.00 91 ASP A CA 1
ATOM 731 C C . ASP A 1 91 ? 0.335 -11.589 4.046 1.00 89.00 91 ASP A C 1
ATOM 733 O O . ASP A 1 91 ? 1.130 -10.745 3.630 1.00 89.00 91 ASP A O 1
ATOM 737 N N . SER A 1 92 ? 0.281 -11.927 5.335 1.00 83.69 92 SER A N 1
ATOM 738 C CA . SER A 1 92 ? 1.143 -11.346 6.368 1.00 83.69 92 SER A CA 1
ATOM 739 C C . SER A 1 92 ? 2.603 -11.798 6.284 1.00 83.69 92 SER A C 1
ATOM 741 O O . SER A 1 92 ? 3.456 -11.204 6.941 1.00 83.69 92 SER A O 1
ATOM 743 N N . ARG A 1 93 ? 2.918 -12.825 5.483 1.00 88.19 93 ARG A N 1
ATOM 744 C CA . ARG A 1 93 ? 4.291 -13.330 5.315 1.00 88.19 93 ARG A CA 1
ATOM 745 C C . ARG A 1 93 ? 5.162 -12.389 4.487 1.00 88.19 93 ARG A C 1
ATOM 747 O O . ARG A 1 93 ? 6.385 -12.429 4.605 1.00 88.19 93 ARG A O 1
ATOM 754 N N . VAL A 1 94 ? 4.552 -11.540 3.659 1.00 87.88 94 VAL A N 1
ATOM 755 C CA . VAL A 1 94 ? 5.274 -10.575 2.828 1.00 87.88 94 VAL A CA 1
ATOM 756 C C . VAL A 1 94 ? 5.499 -9.293 3.619 1.00 87.88 94 VAL A C 1
ATOM 758 O O . VAL A 1 94 ? 4.585 -8.501 3.833 1.00 87.88 94 VAL A O 1
ATOM 761 N N . SER A 1 95 ? 6.743 -9.079 4.039 1.00 86.25 95 SER A N 1
ATOM 762 C CA . SER A 1 95 ? 7.147 -7.919 4.842 1.00 86.25 95 SER A CA 1
ATOM 763 C C . SER A 1 95 ? 7.707 -6.756 4.018 1.00 86.25 95 SER A C 1
ATOM 765 O O . SER A 1 95 ? 7.752 -5.629 4.506 1.00 86.25 95 SER A O 1
ATOM 767 N N . LYS A 1 96 ? 8.120 -6.996 2.766 1.00 87.88 96 LYS A N 1
ATOM 768 C CA . LYS A 1 96 ? 8.733 -5.984 1.896 1.00 87.88 96 LYS A CA 1
ATOM 769 C C . LYS A 1 96 ? 8.253 -6.131 0.458 1.00 87.88 96 LYS A C 1
ATOM 771 O O . LYS A 1 96 ? 8.300 -7.217 -0.106 1.00 87.88 96 LYS A O 1
ATOM 776 N N . VAL A 1 97 ? 7.858 -5.011 -0.144 1.00 90.12 97 VAL A N 1
ATOM 777 C CA . VAL A 1 97 ? 7.505 -4.910 -1.566 1.00 90.12 97 VAL A CA 1
ATOM 778 C C . VAL A 1 97 ? 8.386 -3.838 -2.200 1.00 90.12 97 VAL A C 1
ATOM 780 O O . VAL A 1 97 ? 8.566 -2.761 -1.636 1.00 90.12 97 VAL A O 1
ATOM 783 N N . THR A 1 98 ? 8.971 -4.141 -3.358 1.00 91.25 98 THR A N 1
ATOM 784 C CA . THR A 1 98 ? 9.882 -3.233 -4.073 1.00 91.25 98 THR A CA 1
ATOM 785 C C . THR A 1 98 ? 9.268 -2.729 -5.373 1.00 91.25 98 THR A C 1
ATOM 787 O O . THR A 1 98 ? 8.352 -3.344 -5.920 1.00 91.25 98 THR A O 1
ATOM 790 N N . LEU A 1 99 ? 9.817 -1.638 -5.917 1.00 89.12 99 LEU A N 1
ATOM 791 C CA . LEU A 1 99 ? 9.392 -1.102 -7.214 1.00 89.12 99 LEU A CA 1
ATOM 792 C C . LEU A 1 99 ? 9.571 -2.121 -8.353 1.00 89.12 99 LEU A C 1
ATOM 794 O O . LEU A 1 99 ? 8.736 -2.195 -9.247 1.00 89.12 99 LEU A O 1
ATOM 798 N N . ALA A 1 100 ? 10.626 -2.939 -8.303 1.00 89.88 100 ALA A N 1
ATOM 799 C CA . ALA A 1 100 ? 10.857 -3.998 -9.283 1.00 89.88 100 ALA A CA 1
ATOM 800 C C . ALA A 1 100 ? 9.779 -5.090 -9.221 1.00 89.88 100 ALA A C 1
ATOM 802 O O . ALA A 1 100 ? 9.320 -5.549 -10.264 1.00 89.88 100 ALA A O 1
ATOM 803 N N . MET A 1 101 ? 9.348 -5.476 -8.014 1.00 90.94 101 MET A N 1
ATOM 804 C CA . MET A 1 101 ? 8.228 -6.406 -7.839 1.00 90.94 101 MET A CA 1
ATOM 805 C C . MET A 1 101 ? 6.943 -5.781 -8.376 1.00 90.94 101 MET A C 1
ATOM 807 O O . MET A 1 101 ? 6.290 -6.387 -9.211 1.00 90.94 101 MET A O 1
ATOM 811 N N . LEU A 1 102 ? 6.636 -4.533 -8.007 1.00 90.31 102 LEU A N 1
ATOM 812 C CA . LEU A 1 102 ? 5.474 -3.819 -8.543 1.00 90.31 102 LEU A CA 1
ATOM 813 C C . LEU A 1 102 ? 5.474 -3.787 -10.081 1.00 90.31 102 LEU A C 1
ATOM 815 O O . LEU A 1 102 ? 4.447 -4.061 -10.690 1.00 90.31 102 LEU A O 1
ATOM 819 N N . ASN A 1 103 ? 6.623 -3.517 -10.708 1.00 91.06 103 ASN A N 1
ATOM 820 C CA . ASN A 1 103 ? 6.748 -3.441 -12.164 1.00 91.06 103 ASN A CA 1
ATOM 821 C C . ASN A 1 103 ? 6.430 -4.767 -12.878 1.00 91.06 103 ASN A C 1
ATOM 823 O O . ASN A 1 103 ? 5.874 -4.747 -13.970 1.00 91.06 103 ASN A O 1
ATOM 827 N N . LYS A 1 104 ? 6.746 -5.918 -12.266 1.00 90.62 104 LYS A N 1
ATOM 828 C CA . LYS A 1 104 ? 6.405 -7.244 -12.819 1.00 90.62 104 LYS A CA 1
ATOM 829 C C . LYS A 1 104 ? 4.904 -7.529 -12.824 1.00 90.62 104 LYS A C 1
ATOM 831 O O . LYS A 1 104 ? 4.442 -8.337 -13.618 1.00 90.62 104 LYS A O 1
ATOM 836 N N . HIS A 1 105 ? 4.173 -6.893 -11.914 1.00 90.81 105 HIS A N 1
ATOM 837 C CA . HIS A 1 105 ? 2.731 -7.065 -11.729 1.00 90.81 105 HIS A CA 1
ATOM 838 C C . HIS A 1 105 ? 1.907 -6.020 -12.489 1.00 90.81 105 HIS A C 1
ATOM 840 O O . HIS A 1 105 ? 0.679 -6.008 -12.403 1.00 90.81 105 HIS A O 1
ATOM 846 N N . LEU A 1 106 ? 2.562 -5.142 -13.249 1.00 89.44 106 LEU A N 1
ATOM 847 C CA . LEU A 1 106 ? 1.877 -4.302 -14.217 1.00 89.44 106 LEU A CA 1
ATOM 848 C C . LEU A 1 106 ? 1.573 -5.116 -15.471 1.00 89.44 106 LEU A C 1
ATOM 850 O O . LEU A 1 106 ? 2.457 -5.766 -16.026 1.00 89.44 106 LEU A O 1
ATOM 854 N N . VAL A 1 107 ? 0.344 -5.008 -15.970 1.00 86.75 107 VAL A N 1
ATOM 855 C CA . VAL A 1 107 ? -0.039 -5.582 -17.269 1.00 86.75 107 VAL A CA 1
ATOM 856 C C . VAL A 1 107 ? 0.821 -4.987 -18.385 1.00 86.75 107 VAL A C 1
ATOM 858 O O . VAL A 1 107 ? 1.215 -5.690 -19.313 1.00 86.75 107 VAL A O 1
ATOM 861 N N . LYS A 1 108 ? 1.149 -3.693 -18.276 1.00 86.75 108 LYS A N 1
ATOM 862 C CA . LYS A 1 108 ? 2.142 -3.034 -19.119 1.00 86.75 108 LYS A CA 1
ATOM 863 C C . LYS A 1 108 ? 3.310 -2.566 -18.247 1.00 86.75 108 LYS A C 1
ATOM 865 O O . LYS A 1 108 ? 3.100 -1.669 -17.428 1.00 86.75 108 LYS A O 1
ATOM 870 N N . PRO A 1 109 ? 4.524 -3.119 -18.416 1.00 84.69 109 PRO A N 1
ATOM 871 C CA . PRO A 1 109 ? 5.673 -2.687 -17.633 1.00 84.69 109 PRO A CA 1
ATOM 872 C C . PRO A 1 109 ? 5.960 -1.200 -17.865 1.00 84.69 109 PRO A C 1
ATOM 874 O O . PRO A 1 109 ? 5.693 -0.659 -18.941 1.00 84.69 109 PRO A O 1
ATOM 877 N N . MET A 1 110 ? 6.510 -0.544 -16.844 1.00 86.38 110 MET A N 1
ATOM 878 C CA . MET A 1 110 ? 6.939 0.849 -16.932 1.00 86.38 110 MET A CA 1
ATOM 879 C C . MET A 1 110 ? 8.028 1.006 -17.998 1.00 86.38 110 MET A C 1
ATOM 881 O O . MET A 1 110 ? 8.916 0.161 -18.123 1.00 86.38 110 MET A O 1
ATOM 885 N N . ASP A 1 111 ? 8.011 2.136 -18.702 1.00 88.94 111 ASP A N 1
ATOM 886 C CA . ASP A 1 111 ? 9.127 2.536 -19.556 1.00 88.94 111 ASP A CA 1
ATOM 887 C C . ASP A 1 111 ? 10.389 2.788 -18.702 1.00 88.94 111 ASP A C 1
ATOM 889 O O . ASP A 1 111 ? 10.296 3.259 -17.563 1.00 88.94 111 ASP A O 1
ATOM 893 N N . ASP A 1 112 ? 11.585 2.535 -19.251 1.00 87.00 112 ASP A N 1
ATOM 894 C CA . ASP A 1 112 ? 12.870 2.663 -18.529 1.00 87.00 112 ASP A CA 1
ATOM 895 C C . ASP A 1 112 ? 13.056 4.048 -17.883 1.00 87.00 112 ASP A C 1
ATOM 897 O O . ASP A 1 112 ? 13.483 4.163 -16.731 1.00 87.00 112 ASP A O 1
ATOM 901 N N . LYS A 1 113 ? 12.650 5.106 -18.596 1.00 87.50 113 LYS A N 1
ATOM 902 C CA . LYS A 1 113 ? 12.683 6.482 -18.090 1.00 87.50 113 LYS A CA 1
ATOM 903 C C . LYS A 1 113 ? 11.802 6.644 -16.848 1.00 87.50 113 LYS A C 1
ATOM 905 O O . LYS A 1 113 ? 12.271 7.134 -15.826 1.00 87.50 113 LYS A O 1
ATOM 910 N N . THR A 1 114 ? 10.556 6.176 -16.913 1.00 86.44 114 THR A N 1
ATOM 911 C CA . THR A 1 114 ? 9.595 6.259 -15.804 1.00 86.44 114 THR A CA 1
ATOM 912 C C . THR A 1 114 ? 10.056 5.449 -14.599 1.00 86.44 114 THR A C 1
ATOM 914 O O . THR A 1 114 ? 9.971 5.930 -13.470 1.00 86.44 114 THR A O 1
ATOM 917 N N . PHE A 1 115 ? 10.601 4.252 -14.824 1.00 88.19 115 PHE A N 1
ATOM 918 C CA . PHE A 1 115 ? 11.146 3.429 -13.749 1.00 88.19 115 PHE A CA 1
ATOM 919 C C . PHE A 1 115 ? 12.301 4.138 -13.025 1.00 88.19 115 PHE A C 1
ATOM 921 O O . PHE A 1 115 ? 12.327 4.181 -11.794 1.00 88.19 115 PHE A O 1
ATOM 928 N N . LYS A 1 116 ? 13.233 4.742 -13.776 1.00 89.31 116 LYS A N 1
ATOM 929 C CA . LYS A 1 116 ? 14.356 5.509 -13.215 1.00 89.31 116 LYS A CA 1
ATOM 930 C C . LYS A 1 116 ? 13.893 6.755 -12.468 1.00 89.31 116 LYS A C 1
ATOM 932 O O . LYS A 1 116 ? 14.369 6.983 -11.358 1.00 89.31 116 LYS A O 1
ATOM 937 N N . ASP A 1 117 ? 12.953 7.516 -13.027 1.00 89.12 117 ASP A N 1
ATOM 938 C CA . ASP A 1 117 ? 12.395 8.715 -12.391 1.00 89.12 117 ASP A CA 1
ATOM 939 C C . ASP A 1 117 ? 11.747 8.377 -11.035 1.00 89.12 117 ASP A C 1
ATOM 941 O O . ASP A 1 117 ? 12.082 8.981 -10.011 1.00 89.12 117 ASP A O 1
ATOM 945 N N . ILE A 1 118 ? 10.885 7.352 -10.996 1.00 88.56 118 ILE A N 1
ATOM 946 C CA . ILE A 1 118 ? 10.223 6.907 -9.760 1.00 88.56 118 ILE A CA 1
ATOM 947 C C . ILE A 1 118 ? 11.249 6.330 -8.781 1.00 88.56 118 ILE A C 1
ATOM 949 O O . ILE A 1 118 ? 11.234 6.675 -7.600 1.00 88.56 118 ILE A O 1
ATOM 953 N N . SER A 1 119 ? 12.183 5.496 -9.249 1.00 88.81 119 SER A N 1
ATOM 954 C CA . SER A 1 119 ? 13.240 4.949 -8.394 1.00 88.81 119 SER A CA 1
ATOM 955 C C . SER A 1 119 ? 14.098 6.051 -7.771 1.00 88.81 119 SER A C 1
ATOM 957 O O . SER A 1 119 ? 14.470 5.934 -6.605 1.00 88.81 119 SER A O 1
ATOM 959 N N . HIS A 1 120 ? 14.436 7.099 -8.523 1.00 90.06 120 HIS A N 1
ATOM 960 C CA . HIS A 1 120 ? 15.230 8.222 -8.026 1.00 90.06 120 HIS A CA 1
ATOM 961 C C . HIS A 1 120 ? 14.452 9.048 -7.005 1.00 90.06 120 HIS A C 1
ATOM 963 O O . HIS A 1 120 ? 14.993 9.427 -5.967 1.00 90.06 120 HIS A O 1
ATOM 969 N N . SER A 1 121 ? 13.160 9.265 -7.259 1.00 86.50 121 SER A N 1
ATOM 970 C CA . SER A 1 121 ? 12.249 9.895 -6.306 1.00 86.50 121 SER A CA 1
ATOM 971 C C . SER A 1 121 ? 12.176 9.120 -4.987 1.00 86.50 121 SER A C 1
ATOM 973 O O . SER A 1 121 ? 12.328 9.708 -3.918 1.00 86.50 121 SER A O 1
ATOM 975 N N . LEU A 1 122 ? 12.002 7.798 -5.048 1.00 86.88 122 LEU A N 1
ATOM 976 C CA . LEU A 1 122 ? 11.917 6.946 -3.858 1.00 86.88 122 LEU A CA 1
ATOM 977 C C . LEU A 1 122 ? 13.226 6.933 -3.053 1.00 86.88 122 LEU A C 1
ATOM 979 O O . LEU A 1 122 ? 13.183 6.983 -1.825 1.00 86.88 122 LEU A O 1
ATOM 983 N N . LYS A 1 123 ? 14.388 6.945 -3.724 1.00 87.62 123 LYS A N 1
ATOM 984 C CA . LYS A 1 123 ? 15.698 7.079 -3.057 1.00 87.62 123 LYS A CA 1
ATOM 985 C C . LYS A 1 123 ? 15.835 8.408 -2.316 1.00 87.62 123 LYS A C 1
ATOM 987 O O . LYS A 1 123 ? 16.294 8.428 -1.181 1.00 87.62 123 LYS A O 1
ATOM 992 N N . ARG A 1 124 ? 15.395 9.521 -2.918 1.00 84.69 124 ARG A N 1
ATOM 993 C CA . ARG A 1 124 ? 15.404 10.843 -2.258 1.00 84.69 124 ARG A CA 1
ATOM 994 C C . ARG A 1 124 ? 14.534 10.889 -1.001 1.00 84.69 124 ARG A C 1
ATOM 996 O O . ARG A 1 124 ? 14.823 11.671 -0.104 1.00 84.69 124 ARG A O 1
ATOM 1003 N N . GLN A 1 125 ? 13.490 10.067 -0.943 1.00 80.69 125 GLN A N 1
ATOM 1004 C CA . GLN A 1 125 ? 12.597 9.947 0.210 1.00 80.69 125 GLN A CA 1
ATOM 1005 C C . GLN A 1 125 ? 13.068 8.900 1.241 1.00 80.69 125 GLN A C 1
ATOM 1007 O O . GLN A 1 125 ? 12.393 8.707 2.247 1.00 80.69 125 GLN A O 1
ATOM 1012 N N . GLY A 1 126 ? 14.201 8.223 1.009 1.00 81.12 126 GLY A N 1
ATOM 1013 C CA . GLY A 1 126 ? 14.752 7.213 1.921 1.00 81.12 126 GLY A CA 1
ATOM 1014 C C . GLY A 1 126 ? 14.009 5.871 1.924 1.00 81.12 126 GLY A C 1
ATOM 1015 O O . GLY A 1 126 ? 14.125 5.116 2.883 1.00 81.12 126 GLY A O 1
ATOM 1016 N N . PHE A 1 127 ? 13.227 5.572 0.879 1.00 75.00 127 PHE A N 1
ATOM 1017 C CA . PHE A 1 127 ? 12.423 4.343 0.792 1.00 75.00 127 PHE A CA 1
ATOM 1018 C C . PHE A 1 127 ? 13.183 3.152 0.166 1.00 75.00 127 PHE A C 1
ATOM 1020 O O . PHE A 1 127 ? 12.765 2.001 0.312 1.00 75.00 127 PHE A O 1
ATOM 1027 N N . LEU A 1 128 ? 14.278 3.424 -0.558 1.00 63.94 128 LEU A N 1
ATOM 1028 C CA . LEU A 1 128 ? 15.112 2.450 -1.280 1.00 63.94 128 LEU A CA 1
ATOM 1029 C C . LEU A 1 128 ? 16.570 2.500 -0.834 1.00 63.94 128 LEU A C 1
ATOM 1031 O O . LEU A 1 128 ? 17.070 3.630 -0.640 1.00 63.94 128 LEU A O 1
#

Radius of gyration: 17.75 Å; Cα contacts (8 Å, |Δi|>4): 168; chains: 1; bounding box: 44×29×48 Å

Solvent-accessible surface area (backbone atoms only — not comparable to full-atom values): 7492 Å² total; per-residue (Å²): 138,85,77,68,86,48,74,68,45,43,48,44,28,73,77,66,71,44,72,82,52,72,40,77,49,76,86,45,44,46,50,54,51,58,66,68,45,52,73,78,57,28,68,67,42,40,35,39,43,46,31,63,82,61,21,22,78,44,76,57,72,29,74,21,45,56,60,45,38,47,62,60,34,58,98,42,71,26,59,68,76,53,84,54,82,50,64,84,34,50,38,84,85,50,77,70,49,51,72,72,59,56,39,72,33,22,80,58,60,70,54,71,66,57,49,50,54,52,53,52,52,34,41,76,71,68,77,103

Foldseek 3Di:
DDDDDDPVQVCCCVPPVDHWDKDAQDDDQLLVLLVLFDPVLQLVQAWFFDDVLRFFQDGDIDGTSVRVNVLSQVVHIDTNNPDRPRVVGGHPVRRHDDLVNRQVRRPHGDDPVSSVVRVVSCVVVVND

Mean predicted aligned error: 6.88 Å

Organism: NCBI:txid299255

pLDDT: mean 85.74, std 6.2, range [53.97, 93.44]

Sequence (128 aa):
MRYPKTAKEIMDFQLHGRLPKESPTPETPLRALLAAIYPRDRSRLGAIQLGPELGFNCRLVFDNAEQLLRWLGHNQTVRNNAPLAYQSHQDSRVSKVTLAMLNKHLVKPMDDKTFKDISHSLKRQGFL

Secondary structure (DSSP, 8-state):
-PPP-SHHHHHHHHHH-PPPPEE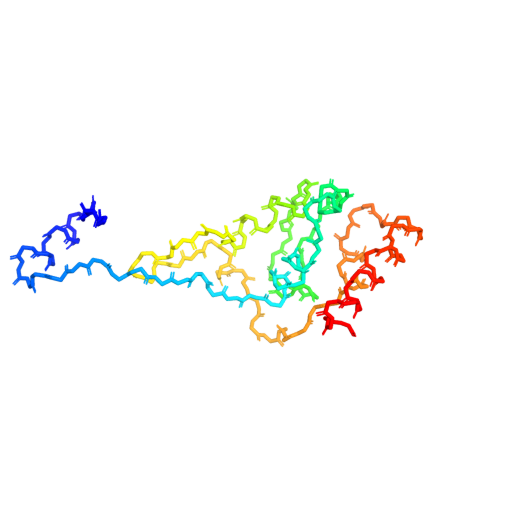EPPP-HHHHHHHHS-HHHHTTSEEEEP-GGGTBSS--EEEEHHHHHHHTTTT-EEETTPPPGGGGGB-TT-----HHHHHHTBSSPPPHHHHHHHHHHHHHTT--